Protein AF-A0A6J5W822-F1 (afdb_monomer)

Solvent-accessible surface area (backbone atoms only — not comparable to full-atom values): 3379 Å² total; per-residue (Å²): 94,77,47,80,47,76,56,96,90,40,57,32,45,35,40,42,50,76,47,77,58,95,92,38,44,33,38,34,42,41,35,41,38,60,44,94,88,71,50,73,46,81,49,74,51,78,49,74,55,67,81,79,77,81,125

Radius of gyration: 14.55 Å; Cα contacts (8 Å, |Δi|>4): 98; chains: 1; bounding box: 26×21×43 Å

Organism: Prunus armeniaca (NCBI:txid36596)

Nearest PDB structures (foldseek):
  6m82-assembly1_A-2  TM=8.287E-01  e=1.097E-01  Streptomyces fradiae
  3bxo-assembly1_B  TM=7.960E-01  e=9.590E-02  Streptomyces venezuelae
  6m81-assembly1_C-2  TM=7.942E-01  e=1.173E-01  Streptomyces fradiae
  6m83-assembly1_A-2  TM=8.246E-01  e=1.641E-01  Streptomyces fradiae
  3d2l-assembly1_A  TM=5.010E-01  e=5.242E-02  Exiguobacterium sibiricum 255-15

Sequence (55 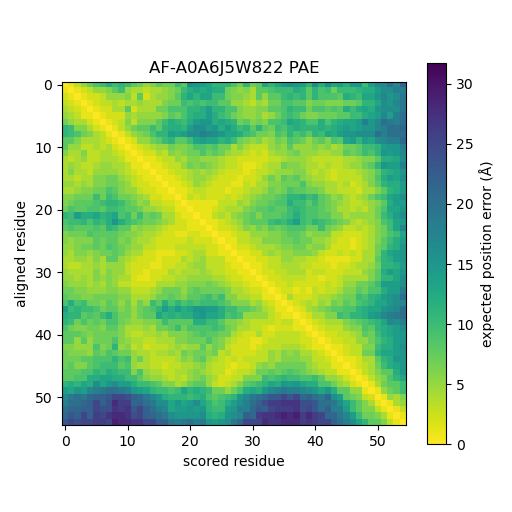aa):
MSVSLRFSGKQAQVEVQIWEKMGNLIWGFQIWEKKESGSFHLKEGLESLNRVHCT

Secondary structure (DSSP, 8-state):
-EEEEEETTEEEEEEEEEEEETTEEEEEEEEEEEPTTS-EEEEEEEEEE------

pLDDT: mean 78.72, std 11.33, range [42.47, 88.69]

Mean predicted aligned error: 7.54 Å

Foldseek 3Di:
DWDWDADPNWTKIKDKDWDDDPNWIKIKMWIWTQDPVRDTDIDMDIDTPPPPPPD

Structure (mmCIF, N/CA/C/O backbone):
data_AF-A0A6J5W822-F1
#
_entry.id   AF-A0A6J5W822-F1
#
loop_
_atom_site.group_PDB
_atom_site.id
_atom_site.type_symbol
_atom_site.label_atom_id
_atom_site.label_alt_id
_atom_site.label_comp_id
_atom_site.label_asym_id
_atom_site.label_entity_id
_atom_site.label_seq_id
_atom_site.pdbx_PDB_ins_code
_atom_site.Cartn_x
_atom_site.Cartn_y
_atom_site.Cartn_z
_atom_site.occupancy
_atom_site.B_iso_or_equiv
_atom_site.auth_seq_id
_atom_site.auth_comp_id
_atom_site.auth_asym_id
_atom_site.auth_atom_id
_atom_site.pdbx_PDB_model_num
ATOM 1 N N . MET A 1 1 ? 8.594 1.156 2.872 1.00 74.38 1 MET A N 1
ATOM 2 C CA . MET A 1 1 ? 8.277 2.413 3.593 1.00 74.38 1 MET A CA 1
ATOM 3 C C . MET A 1 1 ? 6.995 2.188 4.378 1.00 74.38 1 MET A C 1
ATOM 5 O O . MET A 1 1 ? 6.062 1.642 3.809 1.00 74.38 1 MET A O 1
ATOM 9 N N . SER A 1 2 ? 6.941 2.565 5.658 1.00 72.75 2 SER A N 1
ATOM 10 C CA . SER A 1 2 ? 5.730 2.427 6.484 1.00 72.75 2 SER A CA 1
ATOM 11 C C . SER A 1 2 ? 5.123 3.802 6.735 1.00 72.75 2 SER A C 1
ATOM 13 O O . SER A 1 2 ? 5.836 4.723 7.128 1.00 72.75 2 SER A O 1
ATOM 15 N N . VAL A 1 3 ? 3.816 3.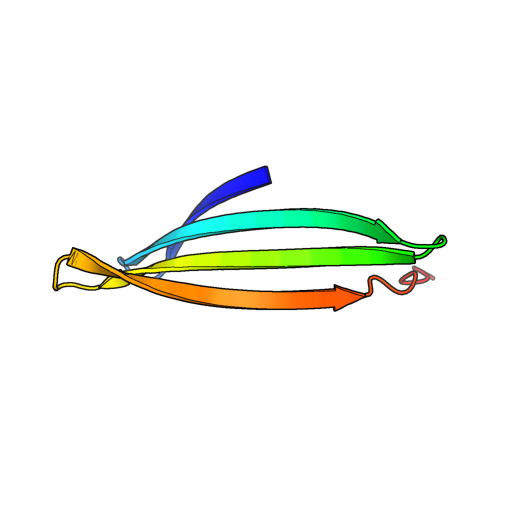938 6.523 1.00 75.38 3 VAL A N 1
ATOM 16 C CA . VAL A 1 3 ? 3.053 5.160 6.777 1.00 75.38 3 VAL A CA 1
ATOM 17 C C . VAL A 1 3 ? 1.862 4.825 7.665 1.00 75.38 3 VAL A C 1
ATOM 19 O O . VAL A 1 3 ? 1.086 3.913 7.384 1.00 75.38 3 VAL A O 1
ATOM 22 N N . SER A 1 4 ? 1.698 5.583 8.744 1.00 75.94 4 SER A N 1
ATOM 23 C CA . SER A 1 4 ? 0.499 5.517 9.578 1.00 75.94 4 SER A CA 1
ATOM 24 C C . SER A 1 4 ? -0.538 6.482 9.024 1.00 75.94 4 SER A C 1
ATOM 26 O O . SE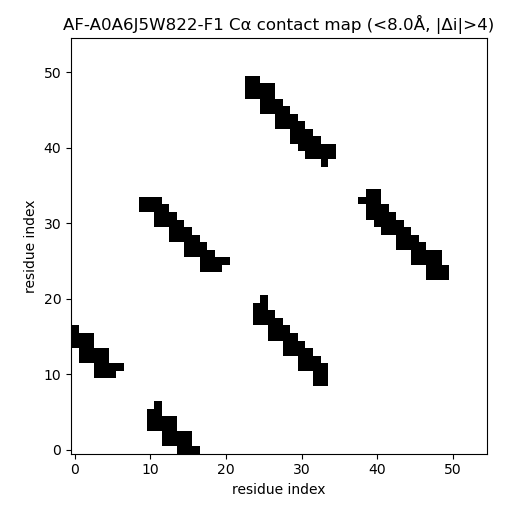R A 1 4 ? -0.277 7.680 8.916 1.00 75.94 4 SER A O 1
ATOM 28 N N . LEU A 1 5 ? -1.718 5.971 8.684 1.00 77.12 5 LEU A N 1
ATOM 29 C CA . LEU A 1 5 ? -2.805 6.766 8.125 1.00 77.12 5 LEU A CA 1
ATOM 30 C C . LEU A 1 5 ? -4.020 6.721 9.054 1.00 77.12 5 LEU A C 1
ATOM 32 O O . LEU A 1 5 ? -4.299 5.721 9.721 1.00 77.12 5 LEU A O 1
ATOM 36 N N . ARG A 1 6 ? -4.761 7.828 9.105 1.00 76.81 6 ARG A N 1
ATOM 37 C CA . ARG A 1 6 ? -6.021 7.919 9.844 1.00 76.81 6 ARG A CA 1
ATOM 38 C C . ARG A 1 6 ? -7.122 8.323 8.874 1.00 76.81 6 ARG A C 1
ATOM 40 O O . ARG A 1 6 ? -7.097 9.433 8.355 1.00 76.81 6 ARG A O 1
ATOM 47 N N . PHE A 1 7 ? -8.093 7.439 8.670 1.00 68.69 7 PHE A N 1
ATOM 48 C CA . PHE A 1 7 ? -9.249 7.687 7.806 1.00 68.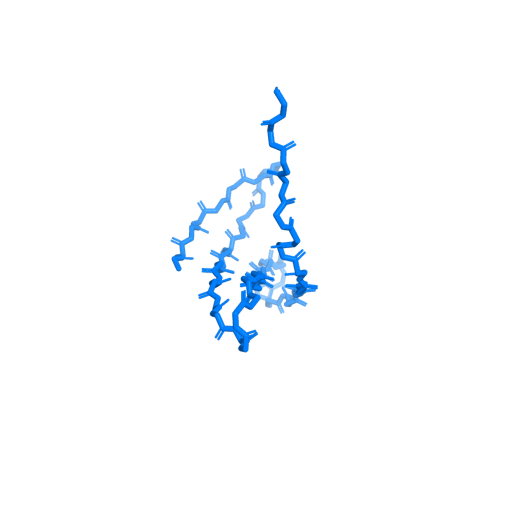69 7 PHE A CA 1
ATOM 49 C C . PHE A 1 7 ? -10.534 7.499 8.607 1.00 68.69 7 PHE A C 1
ATOM 51 O O . PHE A 1 7 ? -10.712 6.476 9.268 1.00 68.69 7 PHE A O 1
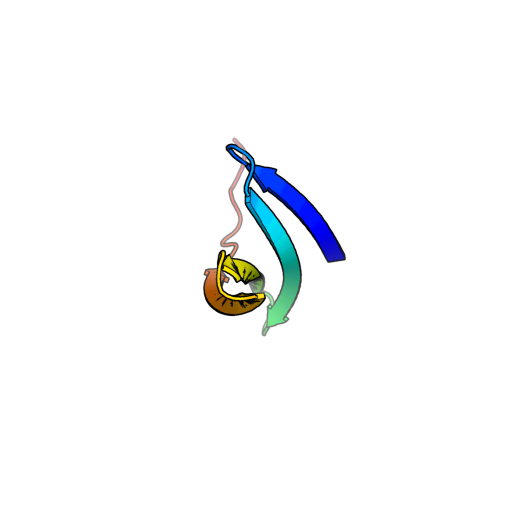ATOM 58 N N . SER A 1 8 ? -11.423 8.495 8.577 1.00 73.56 8 SER A N 1
ATOM 59 C CA . SER A 1 8 ? -12.740 8.442 9.237 1.00 73.56 8 SER A CA 1
ATOM 60 C C . SER A 1 8 ? -12.688 7.999 10.710 1.00 73.56 8 SER A C 1
ATOM 62 O O . SER A 1 8 ? -13.503 7.200 11.160 1.00 73.56 8 SER A O 1
ATOM 64 N N . GLY A 1 9 ? -11.681 8.466 11.460 1.00 75.31 9 GLY A N 1
ATOM 65 C CA . GLY A 1 9 ? -11.492 8.133 12.880 1.00 75.31 9 GLY A CA 1
ATOM 66 C C . GLY A 1 9 ? -10.816 6.784 13.162 1.00 75.31 9 GLY A C 1
ATOM 67 O O . GLY A 1 9 ? -10.433 6.532 14.302 1.00 75.31 9 GLY A O 1
ATOM 68 N N . LYS A 1 10 ? -10.590 5.943 12.147 1.00 74.31 10 LYS A N 1
ATOM 69 C CA . LYS A 1 10 ? -9.908 4.649 12.286 1.00 74.31 10 LYS A CA 1
ATOM 70 C C . LYS A 1 10 ? -8.412 4.800 12.014 1.00 74.31 10 LYS A C 1
ATOM 72 O O . LYS A 1 10 ? -8.013 5.476 11.065 1.00 74.31 10 LYS A O 1
ATOM 77 N N . GLN A 1 11 ? -7.584 4.194 12.867 1.00 80.25 11 GLN A N 1
ATOM 78 C CA . GLN A 1 11 ? -6.136 4.116 12.655 1.00 80.25 11 GLN A CA 1
ATOM 79 C C . GLN A 1 11 ? -5.805 2.868 11.841 1.00 80.25 11 GLN A C 1
ATOM 81 O O . GLN A 1 11 ? -6.240 1.767 12.188 1.00 80.25 11 GLN A O 1
ATOM 86 N N . ALA A 1 12 ? -5.015 3.055 10.790 1.00 82.12 12 ALA A N 1
ATOM 87 C CA . ALA A 1 12 ? -4.449 1.979 10.001 1.00 82.12 12 ALA A CA 1
ATOM 88 C C . ALA A 1 12 ? -2.940 2.192 9.863 1.00 82.12 12 ALA A C 1
ATOM 90 O O . ALA A 1 12 ? -2.472 3.317 9.66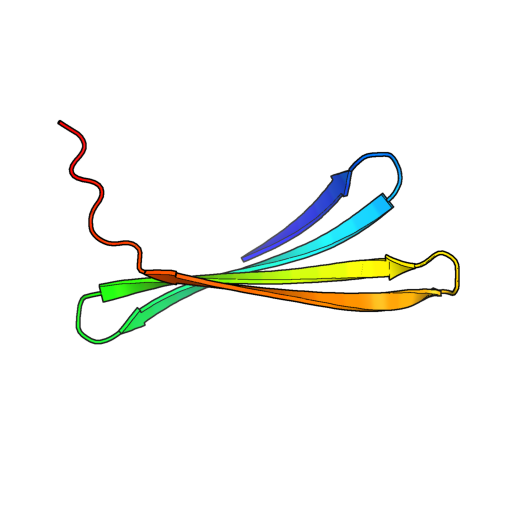1 1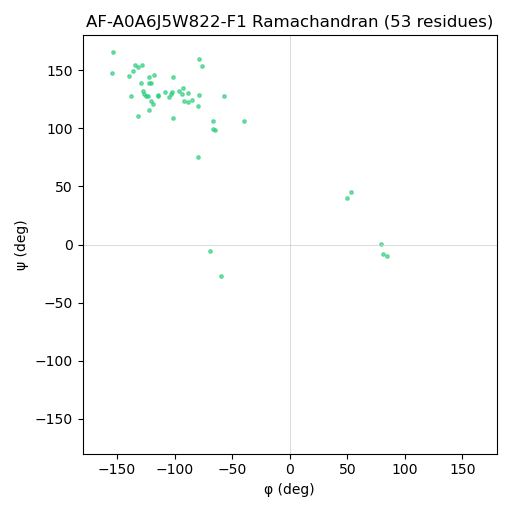.00 82.12 12 ALA A O 1
ATOM 91 N N . GLN A 1 13 ? -2.183 1.107 9.969 1.00 84.56 13 GLN A N 1
ATOM 92 C CA . GLN A 1 13 ? -0.782 1.102 9.569 1.00 84.56 13 GLN A CA 1
ATOM 93 C C . GLN A 1 13 ? -0.705 0.544 8.156 1.00 84.56 13 GLN A C 1
ATOM 95 O O . GLN A 1 13 ? -1.327 -0.477 7.869 1.00 84.56 13 GLN A O 1
ATOM 100 N N . VAL A 1 14 ? 0.022 1.231 7.282 1.00 85.19 14 VAL A N 1
ATOM 101 C CA . VAL A 1 14 ? 0.223 0.810 5.899 1.00 85.19 14 VAL A CA 1
ATOM 102 C C . VAL A 1 14 ? 1.708 0.635 5.659 1.00 85.19 14 VAL A C 1
ATOM 104 O O . VAL A 1 14 ? 2.488 1.568 5.835 1.00 85.19 14 VAL A O 1
ATOM 107 N N . GLU A 1 15 ? 2.103 -0.551 5.230 1.00 86.81 15 GLU A N 1
ATOM 108 C CA . GLU A 1 15 ? 3.437 -0.796 4.709 1.00 86.81 15 GLU A CA 1
ATOM 109 C C . GLU A 1 15 ? 3.357 -0.915 3.195 1.00 86.81 15 GLU A C 1
ATOM 111 O O . GLU A 1 15 ? 2.555 -1.678 2.667 1.00 86.81 15 GLU A O 1
ATOM 116 N N . VAL A 1 16 ? 4.183 -0.134 2.503 1.00 86.50 16 VAL A N 1
ATOM 117 C CA . VAL A 1 16 ? 4.330 -0.186 1.050 1.00 86.50 16 VAL A CA 1
ATOM 118 C C . VAL A 1 16 ? 5.736 -0.658 0.730 1.00 86.50 16 VAL A C 1
ATOM 120 O O . VAL A 1 16 ? 6.726 -0.103 1.228 1.00 86.50 16 VAL A O 1
ATOM 123 N N . GLN A 1 17 ? 5.820 -1.668 -0.122 1.00 87.56 17 GLN A N 1
ATOM 124 C CA . GLN A 1 17 ? 7.068 -2.229 -0.609 1.00 87.56 17 GLN A CA 1
ATOM 125 C C . GLN A 1 17 ? 7.099 -2.150 -2.134 1.00 87.56 17 GLN A C 1
ATOM 127 O O . GLN A 1 17 ? 6.072 -2.266 -2.802 1.00 87.56 17 GLN A O 1
ATOM 132 N N . ILE A 1 18 ? 8.289 -1.899 -2.671 1.00 86.06 18 ILE A N 1
ATOM 133 C CA . ILE A 1 18 ? 8.557 -1.862 -4.105 1.00 86.06 18 ILE A CA 1
ATOM 134 C C . ILE A 1 18 ? 9.742 -2.789 -4.344 1.00 86.06 18 ILE A C 1
ATOM 136 O O . ILE A 1 18 ? 10.746 -2.702 -3.635 1.00 86.06 18 ILE A O 1
ATOM 140 N N . TRP A 1 19 ? 9.620 -3.663 -5.335 1.00 87.81 19 TRP A N 1
ATOM 141 C CA . TRP A 1 19 ? 10.643 -4.629 -5.713 1.00 87.81 19 TRP A CA 1
ATOM 142 C C . TRP A 1 19 ? 10.860 -4.582 -7.221 1.00 87.81 19 TRP A C 1
ATOM 144 O O . TRP A 1 19 ? 9.944 -4.285 -7.987 1.00 87.81 19 TRP 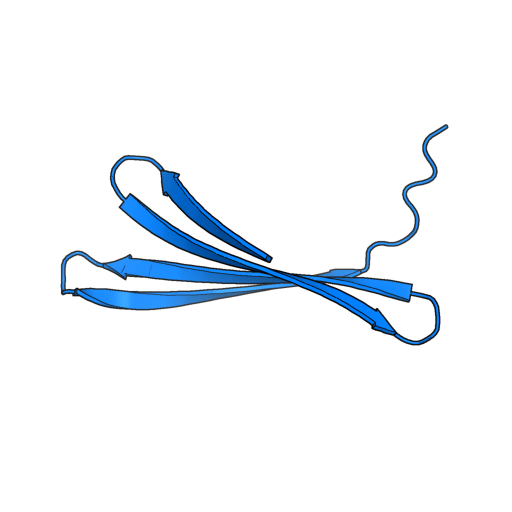A O 1
ATOM 154 N N . GLU A 1 20 ? 12.062 -4.936 -7.654 1.00 85.25 20 GLU A N 1
ATOM 155 C CA . GLU A 1 20 ? 12.335 -5.233 -9.054 1.00 85.25 20 GLU A CA 1
ATOM 156 C C . GLU A 1 20 ? 12.422 -6.750 -9.237 1.00 85.25 20 GLU A C 1
ATOM 158 O O . GLU A 1 20 ? 13.137 -7.439 -8.506 1.00 85.25 20 GLU A O 1
ATOM 163 N N . LYS A 1 21 ? 11.691 -7.287 -10.218 1.00 81.81 21 LYS A N 1
ATOM 164 C CA . LYS A 1 21 ? 11.737 -8.704 -10.584 1.00 81.81 21 LYS A CA 1
ATOM 165 C C . LYS A 1 21 ? 11.878 -8.833 -12.094 1.00 81.81 21 LYS A C 1
ATOM 167 O O . LYS A 1 21 ? 10.945 -8.548 -12.840 1.00 81.81 21 LYS A O 1
ATOM 172 N N . MET A 1 22 ? 13.051 -9.287 -12.537 1.00 87.62 22 MET A N 1
ATOM 173 C CA . MET A 1 22 ? 13.367 -9.492 -13.959 1.00 87.62 22 MET A CA 1
ATOM 174 C C . MET A 1 22 ? 13.116 -8.238 -14.823 1.00 87.62 22 MET A C 1
ATOM 176 O O . MET A 1 22 ? 12.495 -8.330 -15.877 1.00 87.62 22 MET A O 1
ATOM 180 N N . GLY A 1 23 ? 13.545 -7.058 -14.359 1.00 84.81 23 GLY A N 1
ATOM 181 C CA . GLY A 1 23 ? 13.364 -5.787 -15.077 1.00 84.81 23 GLY A CA 1
ATOM 182 C C . GLY A 1 23 ? 11.971 -5.159 -14.955 1.00 84.81 23 GLY A C 1
ATOM 183 O O . GLY A 1 23 ? 11.736 -4.090 -15.516 1.00 84.81 23 GLY A O 1
ATOM 184 N N . ASN A 1 24 ? 11.049 -5.793 -14.224 1.00 81.81 24 ASN A N 1
ATOM 185 C CA . ASN A 1 24 ? 9.725 -5.244 -13.947 1.00 81.81 24 ASN A CA 1
ATOM 186 C C . ASN A 1 24 ? 9.670 -4.688 -12.532 1.00 81.81 24 ASN A C 1
ATOM 188 O O . ASN A 1 24 ? 10.032 -5.374 -11.572 1.00 81.81 24 ASN A O 1
ATOM 192 N N . LEU A 1 25 ? 9.159 -3.467 -12.407 1.00 85.06 25 LEU A N 1
ATOM 193 C CA . LEU A 1 25 ? 8.852 -2.885 -11.114 1.00 85.06 25 LEU A CA 1
ATOM 194 C C . LEU A 1 25 ? 7.520 -3.461 -10.619 1.00 85.06 25 LEU A C 1
ATOM 196 O O . LEU A 1 25 ? 6.515 -3.474 -11.332 1.00 85.06 25 LEU A O 1
ATOM 200 N N . ILE A 1 26 ? 7.516 -3.957 -9.394 1.00 85.12 26 ILE A N 1
ATOM 201 C CA . ILE A 1 26 ? 6.344 -4.495 -8.711 1.00 85.12 26 ILE A CA 1
ATOM 202 C C . ILE A 1 26 ? 6.195 -3.690 -7.428 1.00 85.12 26 ILE A C 1
ATOM 204 O O . ILE A 1 26 ? 7.188 -3.391 -6.767 1.00 85.12 26 ILE A O 1
ATOM 208 N N . TRP A 1 27 ? 4.972 -3.335 -7.064 1.00 87.88 27 TRP A N 1
ATOM 209 C CA . TRP A 1 27 ? 4.694 -2.739 -5.764 1.00 87.88 27 TRP A CA 1
ATOM 210 C C . TRP A 1 27 ? 3.564 -3.488 -5.082 1.00 87.88 27 TRP A C 1
ATOM 212 O O . TRP A 1 27 ? 2.739 -4.141 -5.720 1.00 87.88 27 TRP A O 1
ATOM 222 N N . GLY A 1 28 ? 3.555 -3.427 -3.764 1.00 87.81 28 GLY A N 1
ATOM 223 C CA . GLY A 1 28 ? 2.494 -4.010 -2.976 1.00 87.81 28 GLY A CA 1
ATOM 224 C C . GLY A 1 28 ? 2.358 -3.305 -1.650 1.00 87.81 28 GLY A C 1
ATOM 225 O O . GLY A 1 28 ? 3.215 -2.517 -1.234 1.00 87.81 28 GLY A O 1
ATOM 226 N N . PHE A 1 29 ? 1.234 -3.573 -1.010 1.00 87.62 29 PHE A N 1
ATOM 227 C CA . PHE A 1 29 ? 0.875 -2.957 0.247 1.00 87.62 29 PHE A CA 1
ATOM 228 C C . PHE A 1 29 ? 0.325 -3.989 1.218 1.00 87.62 29 PHE A C 1
ATOM 230 O O . PHE A 1 29 ? -0.334 -4.952 0.828 1.00 87.62 29 PHE A O 1
ATOM 237 N N . GLN A 1 30 ? 0.556 -3.733 2.497 1.00 88.31 30 GLN A N 1
ATOM 238 C CA . GLN A 1 30 ? -0.080 -4.414 3.611 1.00 88.31 30 GLN A CA 1
ATOM 239 C C . GLN A 1 30 ? -0.722 -3.353 4.501 1.00 88.31 30 GLN A C 1
ATOM 241 O O . GLN A 1 30 ? -0.088 -2.362 4.862 1.00 88.31 30 GLN A O 1
ATOM 246 N N . ILE A 1 31 ? -2.002 -3.529 4.811 1.00 87.50 31 ILE A N 1
ATOM 247 C CA . ILE A 1 31 ? -2.781 -2.626 5.655 1.00 87.50 31 ILE A CA 1
ATOM 248 C C . ILE A 1 31 ? -3.240 -3.412 6.874 1.00 87.50 31 ILE A C 1
ATOM 250 O O . ILE A 1 31 ? -3.991 -4.379 6.747 1.00 87.50 31 ILE A O 1
ATOM 254 N N . TRP A 1 32 ? -2.843 -2.948 8.054 1.00 88.19 32 TRP A N 1
ATOM 255 C CA . TRP A 1 32 ? -3.341 -3.452 9.328 1.00 88.19 32 TRP A CA 1
ATOM 256 C C . TRP A 1 32 ? -4.380 -2.481 9.879 1.00 88.19 32 TRP A C 1
ATOM 258 O O . TRP A 1 32 ? -4.057 -1.379 10.330 1.00 88.19 32 TRP A O 1
ATOM 268 N N . GLU A 1 33 ? -5.645 -2.894 9.851 1.00 85.62 33 GLU A N 1
ATOM 269 C CA . GLU A 1 33 ? -6.762 -2.140 10.421 1.00 85.62 33 GLU A CA 1
ATOM 270 C C . GLU A 1 33 ? -7.003 -2.583 11.865 1.00 85.62 33 GLU A C 1
ATOM 272 O O . GLU A 1 33 ? -7.266 -3.761 12.124 1.00 85.62 33 GLU A O 1
ATOM 277 N N . LYS A 1 34 ? -6.962 -1.644 12.817 1.00 82.06 34 LYS A N 1
ATOM 278 C CA . LYS A 1 34 ? -7.318 -1.933 14.211 1.00 82.06 34 LYS A CA 1
ATOM 279 C C . LYS A 1 34 ? -8.840 -1.937 14.370 1.00 82.06 34 LYS A C 1
ATOM 281 O O . LYS A 1 34 ? -9.492 -0.918 14.141 1.00 82.06 34 LYS A O 1
ATOM 286 N N . LYS A 1 35 ? -9.413 -3.072 14.777 1.00 81.69 35 LYS A N 1
ATOM 287 C CA . LYS A 1 35 ? -10.837 -3.180 15.133 1.00 81.69 35 LYS A CA 1
ATOM 288 C C . LYS A 1 35 ? -11.089 -2.637 16.542 1.00 81.69 35 LYS A C 1
ATOM 290 O O . LYS A 1 35 ? -10.185 -2.597 17.374 1.00 81.69 35 LYS A O 1
ATOM 295 N N . GLU A 1 36 ? -12.340 -2.285 16.828 1.00 82.81 36 GLU A N 1
ATOM 296 C CA . GLU A 1 36 ? -12.783 -1.816 18.155 1.00 82.81 36 GLU A CA 1
ATOM 297 C C . GLU A 1 36 ? -12.544 -2.855 19.262 1.00 82.81 36 GLU A C 1
ATOM 299 O O . GLU A 1 36 ? -12.265 -2.492 20.399 1.00 82.81 36 GLU A O 1
ATOM 304 N N . SER A 1 37 ? -12.533 -4.145 18.913 1.00 84.44 37 SER A N 1
ATOM 305 C CA . SER A 1 37 ? -12.167 -5.255 19.804 1.00 84.44 37 SER A CA 1
ATOM 306 C C . SER A 1 37 ? -10.679 -5.305 20.184 1.00 84.44 37 SER A C 1
ATOM 308 O O . SER A 1 37 ? -10.276 -6.172 20.952 1.00 84.44 37 SER A O 1
ATOM 310 N N . GLY A 1 38 ? -9.836 -4.442 19.607 1.00 78.81 38 GLY A N 1
ATOM 311 C CA . GLY A 1 38 ? -8.381 -4.456 19.785 1.00 78.81 38 GLY A CA 1
ATOM 312 C C . GLY A 1 38 ? -7.623 -5.411 18.855 1.00 78.81 38 GLY A C 1
ATOM 313 O O . GLY A 1 38 ? -6.402 -5.312 18.771 1.00 78.81 38 GLY A O 1
ATOM 314 N N . SER A 1 39 ? -8.315 -6.288 18.116 1.00 80.12 39 SER A N 1
ATOM 315 C CA . SER A 1 39 ? -7.707 -7.175 17.109 1.00 80.12 39 SER A CA 1
ATOM 316 C C . SER A 1 39 ? -7.351 -6.434 15.815 1.00 80.12 39 SER A C 1
ATOM 318 O O . SER A 1 39 ? -8.037 -5.476 15.452 1.00 80.12 39 SER A O 1
ATOM 320 N N . PHE A 1 40 ? -6.363 -6.931 15.068 1.00 81.06 40 PHE A N 1
ATOM 321 C CA . PHE A 1 40 ? -5.989 -6.397 13.756 1.00 81.06 40 PHE A CA 1
ATOM 322 C C . PHE A 1 40 ? -6.543 -7.250 12.614 1.00 81.06 40 PHE A C 1
ATOM 324 O O . PHE A 1 40 ? -6.605 -8.473 12.713 1.00 81.06 40 PHE A O 1
ATOM 331 N N . HIS A 1 41 ? -6.931 -6.598 11.522 1.00 83.75 41 HIS A N 1
ATOM 332 C CA . HIS A 1 41 ? -7.271 -7.249 10.260 1.00 83.75 41 HIS A CA 1
ATOM 333 C C . HIS A 1 41 ? -6.257 -6.848 9.191 1.00 83.75 41 HIS A C 1
ATOM 335 O O . HIS A 1 41 ? -6.023 -5.654 9.007 1.00 83.75 41 HIS A O 1
ATOM 341 N N . LEU A 1 42 ? -5.667 -7.838 8.518 1.00 87.06 42 LEU A N 1
ATOM 342 C CA . LEU A 1 42 ? -4.705 -7.631 7.440 1.00 87.06 42 LEU A CA 1
ATOM 343 C C . LEU A 1 42 ? -5.423 -7.635 6.088 1.00 87.06 42 LEU A C 1
ATOM 345 O O . LEU A 1 42 ? -6.164 -8.566 5.779 1.00 87.06 42 LEU A O 1
ATOM 349 N N . LYS A 1 43 ? -5.166 -6.605 5.284 1.00 84.62 43 LYS A N 1
ATOM 350 C CA . LYS A 1 43 ? -5.489 -6.560 3.854 1.00 84.62 43 LYS A CA 1
ATOM 351 C C . LYS A 1 43 ? -4.203 -6.367 3.068 1.00 84.62 43 LYS A C 1
ATOM 353 O O . LYS A 1 43 ? -3.374 -5.550 3.461 1.00 84.62 43 LYS A O 1
ATOM 358 N N . GLU A 1 44 ? -4.060 -7.069 1.955 1.00 88.69 44 GLU A N 1
ATOM 359 C CA . GLU A 1 44 ? -2.875 -6.988 1.101 1.00 88.69 44 GLU A CA 1
ATOM 360 C C . GLU A 1 44 ? -3.252 -6.864 -0.375 1.00 88.69 44 GLU A C 1
ATOM 362 O O . GLU A 1 44 ? -4.338 -7.274 -0.788 1.00 88.69 44 GLU A O 1
ATOM 367 N N . GLY A 1 45 ? -2.357 -6.267 -1.159 1.00 84.19 45 GLY A N 1
ATOM 368 C CA . GLY A 1 45 ? -2.492 -6.151 -2.607 1.00 84.19 45 GLY A CA 1
ATOM 369 C C . GLY A 1 45 ? -1.129 -6.019 -3.275 1.00 84.19 45 GLY A C 1
ATOM 370 O O . GLY A 1 45 ? -0.194 -5.469 -2.691 1.00 84.19 45 GLY A O 1
ATOM 371 N N . LEU A 1 46 ? -1.021 -6.556 -4.489 1.00 84.81 46 LEU A N 1
ATOM 372 C CA . LEU A 1 46 ? 0.212 -6.641 -5.264 1.00 84.81 46 LEU A CA 1
ATOM 373 C C . LEU A 1 46 ? -0.088 -6.302 -6.723 1.00 84.81 46 LEU A C 1
ATOM 375 O O . LEU A 1 46 ? -0.968 -6.917 -7.316 1.00 84.81 46 LEU A O 1
ATOM 379 N N . GLU A 1 47 ? 0.660 -5.368 -7.301 1.00 79.50 47 GLU A N 1
ATOM 380 C CA . GLU A 1 47 ? 0.437 -4.887 -8.664 1.00 79.50 47 GLU A CA 1
ATOM 381 C C . GLU A 1 47 ? 1.763 -4.680 -9.408 1.00 79.50 47 GLU A C 1
ATOM 383 O O . GLU A 1 47 ? 2.781 -4.264 -8.842 1.00 79.50 47 GLU A O 1
ATOM 388 N N . SER A 1 48 ? 1.757 -4.956 -10.714 1.00 77.69 48 SER A N 1
ATOM 389 C CA . SER A 1 48 ? 2.899 -4.659 -11.582 1.00 77.69 48 SER A CA 1
ATOM 390 C C . SER A 1 48 ? 2.826 -3.209 -12.056 1.00 77.69 48 SER A C 1
ATOM 392 O O . SER A 1 48 ? 1.845 -2.790 -12.669 1.00 77.69 48 SER A O 1
ATOM 394 N N . LEU A 1 49 ? 3.887 -2.438 -11.809 1.00 69.44 49 LEU A N 1
ATOM 395 C CA . LEU A 1 49 ? 4.081 -1.120 -12.409 1.00 69.44 49 LEU A CA 1
ATOM 396 C C . LEU A 1 49 ? 4.617 -1.323 -13.826 1.00 69.44 49 LEU A C 1
ATOM 398 O O . LEU A 1 49 ? 5.801 -1.123 -14.103 1.00 69.44 49 LEU A O 1
ATOM 402 N N . ASN A 1 50 ? 3.736 -1.728 -14.740 1.00 63.12 50 ASN A N 1
ATOM 403 C CA . ASN A 1 50 ? 4.018 -1.556 -16.158 1.00 63.12 50 ASN A CA 1
ATOM 404 C C . ASN A 1 50 ? 4.259 -0.061 -16.384 1.00 63.12 50 ASN A C 1
ATOM 406 O O . ASN A 1 50 ? 3.451 0.750 -15.931 1.00 63.12 50 ASN A O 1
ATOM 410 N N . ARG A 1 51 ? 5.388 0.298 -17.016 1.00 57.19 51 ARG A N 1
ATOM 411 C CA . ARG A 1 51 ? 5.764 1.688 -17.327 1.00 57.19 51 ARG A CA 1
ATOM 412 C C . ARG A 1 51 ? 4.527 2.466 -17.774 1.00 57.19 51 ARG A C 1
ATOM 414 O O . ARG A 1 51 ? 4.056 2.285 -18.894 1.00 57.19 51 ARG A O 1
ATOM 421 N N . VAL A 1 52 ? 4.024 3.347 -16.911 1.00 53.50 52 VAL A N 1
ATOM 422 C CA . VAL A 1 52 ? 3.107 4.397 -17.339 1.00 53.50 52 VAL A CA 1
ATOM 423 C C . VAL A 1 52 ? 3.961 5.295 -18.222 1.00 53.50 52 VAL A C 1
ATOM 425 O O . VAL A 1 52 ? 4.797 6.051 -17.732 1.00 53.50 52 VAL A O 1
ATOM 428 N N . HIS A 1 53 ? 3.845 5.125 -19.537 1.00 43.31 53 HIS A N 1
ATOM 429 C CA . HIS A 1 53 ? 4.374 6.094 -20.480 1.00 43.31 53 HIS A CA 1
ATOM 430 C C . HIS A 1 53 ? 3.578 7.382 -20.258 1.00 43.31 53 HIS A C 1
ATOM 432 O O . HIS A 1 53 ? 2.449 7.502 -20.724 1.00 43.31 53 HIS A O 1
ATOM 438 N N . CYS A 1 54 ? 4.139 8.319 -19.495 1.00 42.47 54 CYS A N 1
ATOM 439 C CA . CYS A 1 54 ? 3.661 9.693 -19.500 1.00 42.47 54 CYS A CA 1
ATOM 440 C C . CYS A 1 54 ? 3.971 10.257 -20.893 1.00 42.47 54 CYS A C 1
ATOM 442 O O . CYS A 1 54 ? 5.142 10.454 -21.220 1.00 42.47 54 CYS A O 1
ATOM 444 N N . THR A 1 55 ? 2.944 10.417 -21.726 1.00 43.88 55 THR A N 1
ATOM 445 C CA . THR A 1 55 ? 2.998 11.2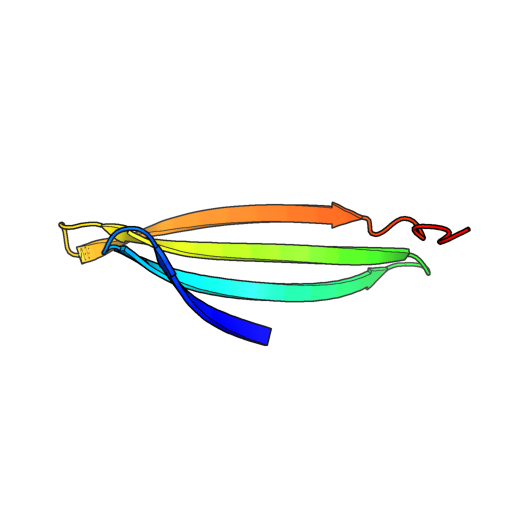69 -22.925 1.00 43.88 55 THR A CA 1
ATOM 446 C C . THR A 1 55 ? 2.978 12.732 -22.531 1.00 43.88 55 THR A C 1
ATOM 448 O O . THR A 1 55 ? 2.194 13.049 -21.606 1.00 43.88 55 THR A O 1
#